Protein AF-A0A2W5H637-F1 (afdb_monomer)

pLDDT: mean 89.87, std 6.77, range [55.5, 96.75]

Mean predicted aligned error: 4.24 Å

Radius of gyration: 13.89 Å; Cα contacts (8 Å, |Δi|>4): 136; chains: 1; bounding box: 37×21×38 Å

Sequence (102 aa):
NHYLTNICLDVFSKKQLRLNDIITLDTLSLGKMLTEIGNKENDLNKEFITPSKNFNFTKEGISFNYEPYALASYAAGIVSINIPYFKIKNYLQPDFKARMNL

Foldseek 3Di:
DDDDADWDADPVVRDTDFPVLWFQDDQQVVFVVQVVQCCVPVVLPDPTGTQARRWDADLFFIWGWDAAPRRDHCVSGIDIRTDGCVNRVVGTDPVNCVVSVD

Nearest PDB structures (foldseek):
  3s5t-assembly1_A-2  TM=8.653E-01  e=6.549E-06  Bacteroides fragilis NCTC 9343
  3cyg-assembly2_A  TM=7.021E-01  e=5.301E-05  Fervidobacterium nodosum Rt17-B1
  4e72-assembly1_A  TM=7.763E-01  e=2.790E-04  Pseudomonas aeruginosa PAO1
  3cyg-assembly3_B  TM=8.015E-01  e=3.072E-03  Fervidobacterium nodosum Rt17-B1
  5jen-assembly2_C  TM=7.186E-01  e=1.015E-03  Bacillus subtilis subsp. subtilis str. 168

Solvent-accessible surface area (backbone atoms only — not comparable to full-atom values): 6148 Å² total; per-residue (Å²): 139,90,84,85,82,57,84,43,71,41,78,88,76,73,36,76,57,49,69,74,61,43,35,70,66,53,68,68,64,49,11,52,52,47,24,56,50,32,34,72,77,64,69,48,81,56,96,70,36,78,76,50,88,33,34,49,73,63,96,64,27,40,36,32,43,35,56,54,59,71,71,48,58,60,92,67,38,67,47,71,46,74,48,46,40,87,85,42,56,91,35,41,30,68,70,41,30,65,74,70,73,106

Organism: NCBI:txid151895

InterPro domains:
  IPR021729 Domain of unknown function DUF3298 [PF11738] (40-85)
  IPR037126 PdaC/RsiV-like superfamily [G3DSA:3.90.640.20] (9-99)

Secondary structure (DSSP, 8-state):
--------EETTTTEEPPGGGTB---HHHHHH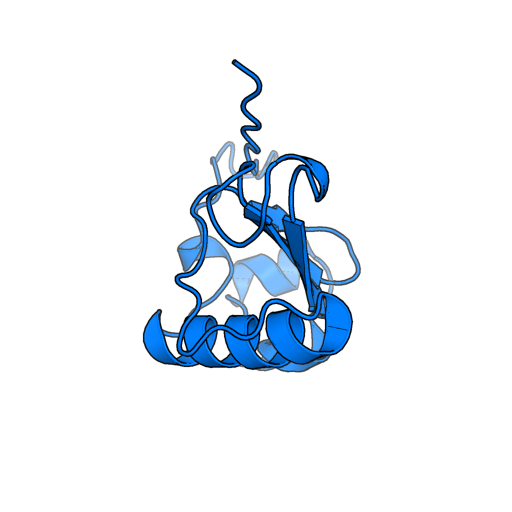HHHHHHHHHH----S--PPPS-EEE-SSEEEEEE-TTTSS-GGG-SEEEEEEHHHHGGGB-HHHHHHHT-

Structure (mmCIF, N/CA/C/O backbone):
data_AF-A0A2W5H637-F1
#
_entry.id   AF-A0A2W5H637-F1
#
loop_
_atom_site.group_PDB
_atom_site.id
_atom_site.type_symbol
_atom_site.label_atom_id
_atom_site.label_alt_id
_atom_site.label_comp_id
_atom_site.label_asym_id
_atom_site.label_entity_id
_atom_site.label_seq_id
_atom_site.pdbx_PDB_ins_code
_atom_site.Cartn_x
_atom_site.Cartn_y
_atom_site.Cartn_z
_atom_site.occupancy
_atom_site.B_iso_or_equiv
_atom_site.auth_seq_id
_atom_site.auth_comp_id
_atom_site.auth_asym_id
_atom_site.auth_atom_id
_atom_site.pdbx_PDB_model_num
ATOM 1 N N . ASN A 1 1 ? -4.552 6.487 -23.815 1.00 55.50 1 ASN A N 1
ATOM 2 C CA . ASN A 1 1 ? -4.086 6.670 -22.423 1.00 55.50 1 ASN A CA 1
ATOM 3 C C . ASN A 1 1 ? -4.961 5.850 -21.497 1.00 55.50 1 ASN A C 1
ATOM 5 O O . ASN A 1 1 ? -6.145 6.141 -21.414 1.00 55.50 1 ASN A O 1
ATOM 9 N N . HIS A 1 2 ? -4.402 4.814 -20.873 1.00 62.44 2 HIS A N 1
ATOM 10 C CA . HIS A 1 2 ? -5.080 4.025 -19.841 1.00 62.44 2 HIS A CA 1
ATOM 11 C C . HIS A 1 2 ? -4.642 4.552 -18.475 1.00 62.44 2 HIS A C 1
ATOM 13 O O . HIS A 1 2 ? -3.448 4.752 -18.274 1.00 62.44 2 HIS A O 1
ATOM 19 N N . TYR A 1 3 ? -5.605 4.816 -17.595 1.00 67.38 3 TYR A N 1
ATOM 20 C CA . TYR A 1 3 ? -5.373 5.214 -16.211 1.00 67.38 3 TYR A CA 1
ATOM 21 C C . TYR A 1 3 ? -6.343 4.452 -15.307 1.00 67.38 3 TYR A C 1
ATOM 23 O O . TYR A 1 3 ? -7.489 4.209 -15.696 1.00 67.38 3 TYR A O 1
ATOM 31 N N . LEU A 1 4 ? -5.903 4.090 -14.106 1.00 75.12 4 LEU A N 1
ATOM 32 C CA . LEU A 1 4 ? -6.737 3.517 -13.061 1.00 75.12 4 LEU A CA 1
ATOM 33 C C . LEU A 1 4 ? -6.888 4.526 -11.919 1.00 75.12 4 LEU A C 1
ATOM 35 O O . LEU A 1 4 ? -5.977 5.261 -11.550 1.00 75.12 4 LEU A O 1
ATOM 39 N N . THR A 1 5 ? -8.065 4.576 -11.307 1.00 78.69 5 THR A N 1
ATOM 40 C CA . THR A 1 5 ? -8.274 5.355 -10.084 1.00 78.69 5 THR A CA 1
ATOM 41 C C . THR A 1 5 ? -9.183 4.573 -9.158 1.00 78.69 5 THR A C 1
ATOM 43 O O . THR A 1 5 ? -10.330 4.298 -9.499 1.00 78.69 5 THR A O 1
ATOM 46 N N . ASN A 1 6 ? -8.664 4.212 -7.988 1.00 80.50 6 ASN A N 1
ATOM 47 C CA . ASN A 1 6 ? -9.434 3.580 -6.928 1.00 80.50 6 ASN A CA 1
ATOM 48 C C . ASN A 1 6 ? -9.857 4.623 -5.891 1.00 80.50 6 ASN A C 1
ATOM 50 O O . ASN A 1 6 ? -9.063 5.468 -5.474 1.00 80.50 6 ASN A O 1
ATOM 54 N N . ILE A 1 7 ? -11.114 4.539 -5.456 1.00 81.50 7 ILE A N 1
ATOM 55 C CA . ILE A 1 7 ? -11.662 5.360 -4.376 1.00 81.50 7 ILE A CA 1
ATOM 56 C C . ILE A 1 7 ? -12.079 4.421 -3.247 1.00 81.50 7 ILE A C 1
ATOM 58 O O . ILE A 1 7 ? -12.964 3.586 -3.416 1.00 81.50 7 ILE A O 1
ATOM 62 N N . CYS A 1 8 ? -11.442 4.574 -2.090 1.00 80.56 8 CYS A N 1
ATOM 63 C CA . CYS A 1 8 ? -11.792 3.846 -0.878 1.00 80.56 8 CYS A CA 1
ATOM 64 C C . CYS A 1 8 ? -12.841 4.636 -0.087 1.00 80.56 8 CYS A C 1
ATOM 66 O O . CYS A 1 8 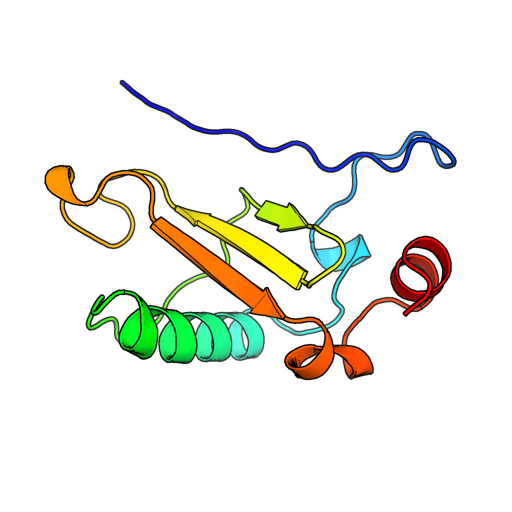? -12.571 5.761 0.333 1.00 80.56 8 CYS A O 1
ATOM 68 N N . LEU A 1 9 ? -14.029 4.064 0.118 1.00 82.94 9 LEU A N 1
ATOM 69 C CA . LEU A 1 9 ? -15.138 4.714 0.822 1.00 82.94 9 LEU A CA 1
ATOM 70 C C . LEU A 1 9 ? -15.500 3.950 2.098 1.00 82.94 9 LEU A C 1
ATOM 72 O O . LEU A 1 9 ? -15.743 2.747 2.055 1.00 82.94 9 L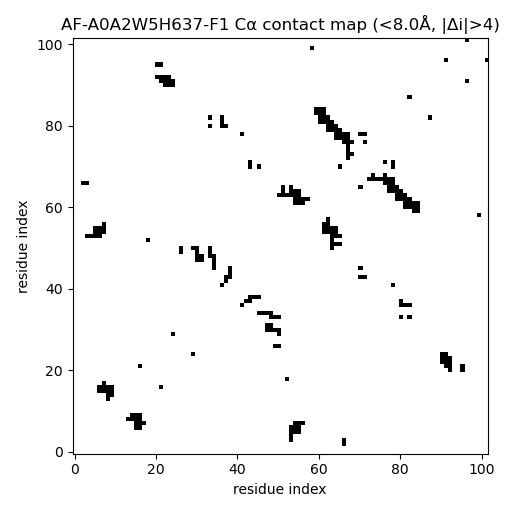EU A O 1
ATOM 76 N N . ASP A 1 10 ? -15.610 4.670 3.212 1.00 81.50 10 ASP A N 1
ATOM 77 C CA . ASP A 1 10 ? -16.345 4.214 4.389 1.00 81.50 10 ASP A CA 1
ATOM 78 C C . ASP A 1 10 ? -17.788 4.722 4.285 1.00 81.50 10 ASP A C 1
ATOM 80 O O . ASP A 1 10 ? -18.074 5.914 4.437 1.00 81.50 10 ASP A O 1
ATOM 84 N N . VAL A 1 11 ? -18.704 3.795 4.004 1.00 82.25 11 VAL A N 1
ATOM 85 C CA . VAL A 1 11 ? -20.132 4.080 3.816 1.00 82.25 11 VAL A CA 1
ATOM 86 C C . VAL A 1 11 ? -20.794 4.533 5.121 1.00 82.25 11 VAL A C 1
ATOM 88 O O . VAL A 1 11 ? -21.703 5.361 5.084 1.00 82.25 11 VAL A O 1
ATOM 91 N N . PHE A 1 12 ? -20.326 4.049 6.276 1.00 78.44 12 PHE A N 1
ATOM 92 C CA . PHE A 1 12 ? -20.906 4.404 7.573 1.00 78.44 12 PHE A CA 1
ATOM 93 C C . PHE A 1 12 ? -20.539 5.827 7.978 1.00 78.44 12 PHE A C 1
ATOM 95 O O . PHE A 1 12 ? -21.405 6.588 8.403 1.00 78.44 12 PHE A O 1
ATOM 102 N N . SER A 1 13 ? -19.266 6.201 7.829 1.00 80.94 13 SER A N 1
ATOM 103 C CA . SER A 1 13 ? -18.809 7.560 8.146 1.00 80.94 13 SER A CA 1
ATOM 104 C C . SER A 1 13 ? -18.985 8.551 6.991 1.00 80.94 13 SER A C 1
ATOM 106 O O . SER A 1 13 ? -18.696 9.735 7.162 1.00 80.94 13 SER A O 1
ATOM 108 N N . LYS A 1 14 ? -19.477 8.094 5.827 1.00 86.31 14 LYS A N 1
ATOM 109 C CA . LYS A 1 14 ? -19.598 8.879 4.583 1.00 86.31 14 LYS A CA 1
ATOM 110 C C . LYS A 1 14 ? -18.284 9.577 4.220 1.00 86.31 14 LYS A C 1
ATOM 112 O O . LYS A 1 14 ? -18.272 10.722 3.767 1.00 86.31 14 LYS A O 1
ATOM 117 N N . LYS A 1 15 ? -17.169 8.884 4.447 1.00 85.81 15 LYS A N 1
ATOM 118 C CA . LYS A 1 15 ? -15.818 9.428 4.318 1.00 85.81 15 LYS A CA 1
ATOM 119 C C . LYS A 1 15 ? -15.056 8.686 3.231 1.00 85.81 15 LYS A C 1
ATOM 121 O O . LYS A 1 15 ? -15.023 7.459 3.205 1.00 85.81 15 LYS A O 1
ATOM 126 N N . GLN A 1 16 ? -14.380 9.437 2.366 1.00 88.69 16 GLN A N 1
ATOM 127 C CA . GLN A 1 16 ? -13.332 8.870 1.525 1.00 88.69 16 GLN A CA 1
ATOM 128 C C . GLN A 1 16 ? -12.094 8.608 2.384 1.00 88.69 16 GLN A C 1
ATOM 130 O O . GLN A 1 16 ? -11.507 9.539 2.940 1.00 88.69 16 GLN A O 1
ATOM 135 N N . LEU A 1 17 ? -11.708 7.341 2.486 1.00 87.81 17 LEU A N 1
ATOM 136 C CA . LEU A 1 17 ? -10.547 6.910 3.250 1.00 87.81 17 LEU A CA 1
ATOM 137 C C . LEU A 1 17 ? -9.265 7.311 2.525 1.00 87.81 17 LEU A C 1
ATOM 139 O O . LEU A 1 17 ? -9.075 7.034 1.338 1.00 87.81 17 LEU A O 1
ATOM 143 N N . ARG A 1 18 ? -8.367 7.953 3.268 1.00 90.50 18 ARG A N 1
ATOM 144 C CA . ARG A 1 18 ? -6.981 8.185 2.861 1.00 90.50 18 ARG A CA 1
ATOM 145 C C . ARG A 1 18 ? -6.103 7.082 3.434 1.00 90.50 18 ARG A C 1
ATOM 147 O O . ARG A 1 18 ? -6.474 6.427 4.401 1.00 90.50 18 ARG A O 1
ATOM 154 N N . LEU A 1 19 ? -4.899 6.918 2.891 1.00 90.44 19 LEU A N 1
ATOM 155 C CA . LEU A 1 19 ? -3.960 5.904 3.378 1.00 90.44 19 LEU A CA 1
ATOM 156 C C . LEU A 1 19 ? -3.686 6.040 4.890 1.00 90.44 19 LEU A C 1
ATOM 158 O O . LEU A 1 19 ? -3.704 5.045 5.605 1.00 90.44 19 LEU A O 1
ATOM 162 N N . ASN A 1 20 ? -3.554 7.272 5.392 1.00 91.06 20 ASN A N 1
ATOM 163 C CA . ASN A 1 20 ? -3.338 7.549 6.819 1.00 91.06 20 ASN A CA 1
ATOM 164 C C . ASN A 1 20 ? -4.541 7.193 7.714 1.00 91.06 20 ASN A C 1
ATOM 166 O O . ASN A 1 20 ? -4.376 7.057 8.925 1.00 91.06 20 ASN A O 1
ATOM 170 N N . ASP A 1 21 ? -5.741 7.044 7.142 1.00 90.12 21 ASP A N 1
ATOM 171 C CA . ASP A 1 21 ? -6.919 6.546 7.866 1.00 90.12 21 ASP A CA 1
ATOM 172 C C . ASP A 1 21 ? -6.891 5.011 8.018 1.00 90.12 21 ASP A C 1
ATOM 174 O O . ASP A 1 21 ? -7.697 4.451 8.755 1.00 90.12 21 ASP A O 1
ATOM 178 N N . ILE A 1 22 ? -5.966 4.326 7.333 1.00 91.31 22 ILE A N 1
ATOM 179 C CA . ILE A 1 22 ? -5.854 2.862 7.286 1.00 91.31 22 ILE A CA 1
ATOM 180 C C . ILE A 1 22 ? -4.584 2.383 7.991 1.00 91.31 22 ILE A C 1
ATOM 182 O O . ILE A 1 22 ? -4.641 1.453 8.795 1.00 91.31 22 IL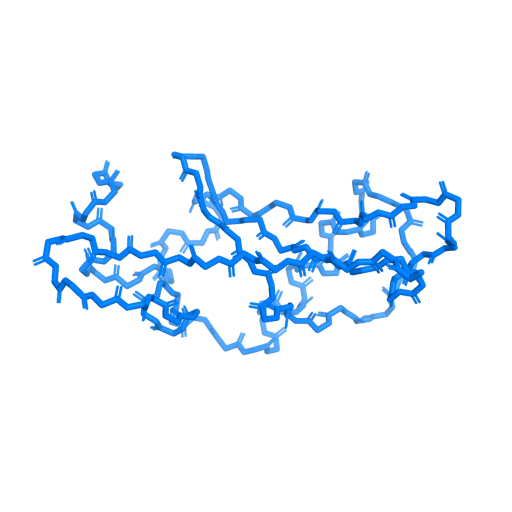E A O 1
ATOM 186 N N . ILE A 1 23 ? -3.441 3.014 7.708 1.00 93.12 23 ILE A N 1
ATOM 187 C CA . ILE A 1 23 ? -2.128 2.624 8.230 1.00 93.12 23 ILE A CA 1
ATOM 188 C C . ILE A 1 23 ? -1.429 3.811 8.910 1.00 93.12 23 ILE A C 1
ATOM 190 O O . ILE A 1 23 ? -1.499 4.944 8.439 1.00 93.12 23 ILE A O 1
ATOM 194 N N . THR A 1 24 ? -0.752 3.546 10.027 1.00 93.31 24 THR A N 1
ATOM 195 C CA . THR A 1 24 ? 0.069 4.500 10.794 1.00 93.31 24 THR A CA 1
ATOM 196 C C . THR A 1 24 ? 1.551 4.456 10.415 1.00 93.31 24 THR A C 1
ATOM 198 O O . THR A 1 24 ? 2.330 5.276 10.896 1.00 93.31 24 THR A O 1
ATOM 201 N N . LEU A 1 25 ? 1.947 3.491 9.581 1.00 91.44 25 LEU A N 1
ATOM 202 C CA . LEU A 1 25 ? 3.322 3.286 9.137 1.00 91.44 25 LEU A CA 1
ATOM 203 C C . LEU A 1 25 ? 3.806 4.476 8.302 1.00 91.44 25 LEU A C 1
ATOM 205 O O . LEU A 1 25 ? 3.078 4.989 7.451 1.00 91.44 25 LEU A O 1
ATOM 209 N N . ASP A 1 26 ? 5.053 4.884 8.516 1.00 91.75 26 ASP A N 1
ATOM 210 C CA . ASP A 1 26 ? 5.670 5.956 7.749 1.00 91.75 26 ASP A CA 1
ATOM 211 C C . ASP A 1 26 ? 5.950 5.537 6.293 1.00 91.75 26 ASP A C 1
ATOM 213 O O . ASP A 1 26 ? 6.102 4.357 5.958 1.00 91.75 26 ASP A O 1
ATOM 217 N N . THR A 1 27 ? 6.056 6.532 5.410 1.00 90.81 27 THR A N 1
ATOM 218 C CA . THR A 1 27 ? 6.256 6.325 3.970 1.00 90.81 27 THR A CA 1
ATOM 219 C C . THR A 1 27 ? 7.540 5.557 3.648 1.00 90.81 27 THR A C 1
ATOM 221 O O . THR A 1 27 ? 7.562 4.811 2.669 1.00 90.81 27 THR A O 1
ATOM 224 N N . LEU A 1 28 ? 8.608 5.712 4.442 1.00 94.31 28 LEU A N 1
ATOM 225 C CA . LEU A 1 28 ? 9.886 5.044 4.187 1.00 94.31 28 LEU A CA 1
ATOM 226 C C . LEU A 1 28 ? 9.781 3.550 4.498 1.00 94.31 28 LEU A C 1
ATOM 228 O O . LEU A 1 28 ? 10.167 2.727 3.668 1.00 94.31 28 LEU A O 1
ATOM 232 N N . SER A 1 29 ? 9.237 3.194 5.661 1.00 94.69 29 SER A N 1
ATOM 233 C CA . SER A 1 29 ? 9.030 1.792 6.040 1.00 94.69 29 SER A CA 1
ATOM 234 C C . SER A 1 29 ? 8.047 1.094 5.100 1.00 94.69 29 SER A C 1
ATOM 236 O O . SER A 1 29 ? 8.303 -0.028 4.658 1.00 94.69 29 SER A O 1
ATOM 238 N N . LEU A 1 30 ? 6.961 1.778 4.720 1.00 94.81 30 LEU A N 1
ATOM 239 C CA . LEU A 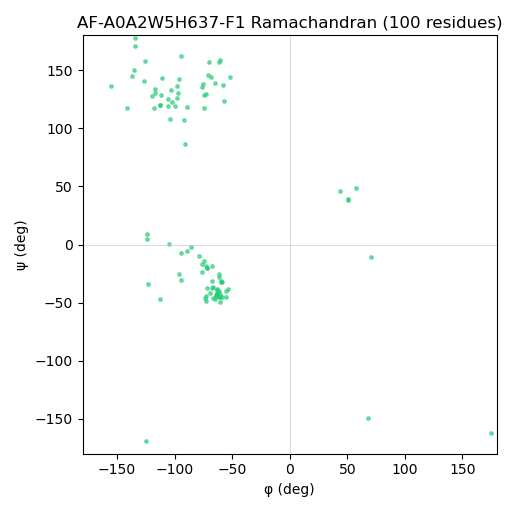1 30 ? 6.003 1.253 3.749 1.00 94.81 30 LEU A CA 1
ATOM 240 C C . LEU A 1 30 ? 6.645 1.056 2.369 1.00 94.81 30 LEU A C 1
ATOM 242 O O . LEU A 1 30 ? 6.462 0.010 1.750 1.00 94.81 30 LEU A O 1
ATOM 246 N N . GLY A 1 31 ? 7.444 2.021 1.909 1.00 95.75 31 GLY A N 1
ATOM 247 C CA . GLY A 1 31 ? 8.159 1.920 0.639 1.00 95.75 31 GLY A CA 1
ATOM 248 C C . GLY A 1 31 ? 9.174 0.776 0.609 1.00 95.75 31 GLY A C 1
ATOM 249 O O . GLY A 1 31 ? 9.245 0.042 -0.375 1.00 95.75 31 GLY A O 1
ATOM 250 N N . LYS A 1 32 ? 9.899 0.531 1.709 1.00 96.06 32 LYS A N 1
ATOM 251 C CA . LYS A 1 32 ? 10.792 -0.636 1.835 1.00 96.06 32 LYS A CA 1
ATOM 252 C C . LYS A 1 32 ? 10.027 -1.954 1.715 1.00 96.06 32 LYS A C 1
ATOM 254 O O . LYS A 1 32 ? 10.442 -2.822 0.954 1.00 96.06 32 LYS A O 1
ATOM 259 N N . MET A 1 33 ? 8.885 -2.077 2.395 1.00 95.38 33 MET A N 1
ATOM 260 C CA . MET A 1 33 ? 8.044 -3.277 2.317 1.00 95.38 33 MET A CA 1
ATOM 261 C C . MET A 1 33 ? 7.504 -3.508 0.899 1.00 95.38 33 MET A C 1
ATOM 263 O O . MET A 1 33 ? 7.539 -4.630 0.399 1.00 95.38 33 MET A O 1
ATOM 267 N N . LEU A 1 34 ? 7.050 -2.445 0.228 1.00 96.25 34 LEU A N 1
ATOM 268 C CA . LEU A 1 34 ? 6.603 -2.512 -1.165 1.00 96.25 34 LEU A CA 1
ATOM 269 C C . LEU A 1 34 ? 7.732 -2.907 -2.113 1.00 96.25 34 LEU A C 1
ATOM 271 O O . LEU A 1 34 ? 7.499 -3.670 -3.041 1.00 96.25 34 LEU A O 1
ATOM 275 N N . THR A 1 35 ? 8.946 -2.420 -1.866 1.00 96.75 35 THR A N 1
ATOM 276 C CA . THR A 1 35 ? 10.132 -2.764 -2.659 1.00 96.75 35 THR A CA 1
ATOM 277 C C . THR A 1 35 ? 10.476 -4.241 -2.516 1.00 96.75 35 THR A C 1
ATOM 279 O O . THR A 1 35 ? 10.669 -4.924 -3.516 1.00 96.75 35 THR A O 1
ATOM 282 N N . GLU A 1 36 ? 10.495 -4.755 -1.284 1.00 95.88 36 GLU A N 1
ATOM 283 C CA . GLU A 1 36 ? 10.772 -6.167 -1.012 1.00 95.88 36 GLU A CA 1
ATOM 284 C C . GLU A 1 36 ? 9.741 -7.081 -1.691 1.00 95.88 36 GLU A C 1
ATOM 286 O O . GLU A 1 36 ? 10.110 -8.012 -2.407 1.00 95.88 36 GLU A O 1
ATOM 291 N N . ILE A 1 37 ? 8.448 -6.791 -1.514 1.00 95.62 37 ILE A N 1
ATOM 292 C CA . ILE A 1 37 ? 7.363 -7.582 -2.108 1.00 95.62 37 ILE A CA 1
ATOM 293 C C . ILE A 1 37 ? 7.372 -7.439 -3.633 1.00 95.62 37 ILE A C 1
ATOM 295 O O . ILE A 1 37 ? 7.308 -8.435 -4.345 1.00 95.62 37 ILE A O 1
ATOM 299 N N . GLY A 1 38 ? 7.500 -6.216 -4.146 1.00 94.56 38 GLY A N 1
ATOM 300 C CA . GLY A 1 38 ? 7.507 -5.926 -5.576 1.00 94.56 38 GLY A CA 1
ATOM 301 C C . GLY A 1 38 ? 8.659 -6.607 -6.312 1.00 94.56 38 GLY A C 1
ATOM 302 O O . GLY A 1 38 ? 8.436 -7.231 -7.343 1.00 94.56 38 GLY A O 1
ATOM 303 N N . ASN A 1 39 ? 9.876 -6.563 -5.768 1.00 94.94 39 ASN A N 1
ATOM 304 C CA . ASN A 1 39 ? 11.017 -7.247 -6.376 1.00 94.94 39 ASN A CA 1
ATOM 305 C C . ASN A 1 39 ? 10.866 -8.771 -6.316 1.00 94.94 39 ASN A C 1
ATOM 307 O O . ASN A 1 39 ? 11.220 -9.450 -7.272 1.00 94.94 39 ASN A O 1
ATOM 311 N N . LYS A 1 40 ? 10.312 -9.309 -5.224 1.00 94.25 40 LYS A N 1
ATOM 312 C CA . LYS A 1 40 ? 10.133 -10.756 -5.057 1.00 94.25 40 LYS A CA 1
ATOM 313 C C . LYS A 1 40 ? 9.021 -11.332 -5.935 1.00 94.25 40 LYS A C 1
ATOM 315 O O . LYS A 1 40 ? 9.185 -12.414 -6.484 1.00 94.25 40 LYS A O 1
ATOM 320 N N . GLU A 1 41 ? 7.877 -10.658 -6.006 1.00 92.62 41 GLU A N 1
ATOM 321 C CA . GLU A 1 41 ? 6.664 -11.191 -6.642 1.00 92.62 41 GLU A CA 1
ATOM 322 C C . GLU A 1 41 ? 6.495 -10.725 -8.092 1.00 92.62 41 GLU A C 1
ATOM 324 O O . GLU A 1 41 ? 5.845 -11.412 -8.872 1.00 92.62 41 GLU A O 1
ATOM 329 N N . ASN A 1 42 ? 7.076 -9.576 -8.459 1.00 88.88 42 ASN A N 1
ATOM 330 C CA . ASN A 1 42 ? 6.881 -8.942 -9.767 1.00 88.88 42 ASN A CA 1
ATOM 331 C C . ASN A 1 42 ? 8.200 -8.687 -10.532 1.00 88.88 42 ASN A C 1
ATOM 333 O O . ASN A 1 42 ? 8.161 -8.046 -11.579 1.00 88.88 42 ASN A O 1
ATOM 337 N N . ASP A 1 43 ? 9.353 -9.139 -10.017 1.00 89.50 43 ASP A N 1
ATOM 338 C CA . ASP A 1 43 ? 10.686 -9.009 -10.647 1.00 89.50 43 ASP A CA 1
ATOM 339 C C . ASP A 1 43 ? 11.033 -7.574 -11.110 1.00 89.50 43 ASP A C 1
ATOM 341 O O . ASP A 1 43 ? 11.601 -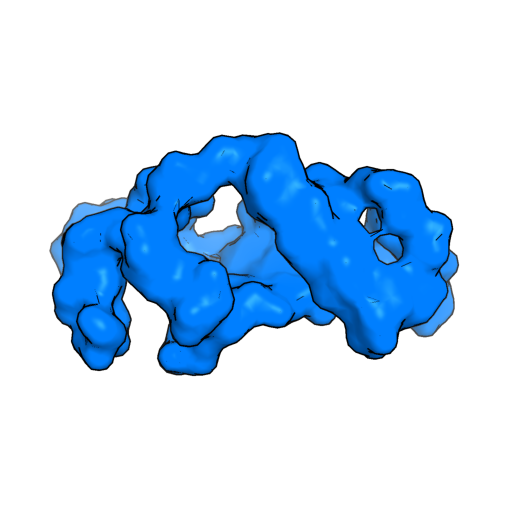7.321 -12.173 1.00 89.50 43 ASP A O 1
ATOM 345 N N . LEU A 1 44 ? 10.642 -6.579 -10.304 1.00 89.00 44 LEU A N 1
ATOM 346 C CA . LEU A 1 44 ? 10.735 -5.164 -10.686 1.00 89.00 44 LEU A CA 1
ATOM 347 C C . LEU A 1 44 ? 12.157 -4.587 -10.610 1.00 89.00 44 LEU A C 1
ATOM 349 O O . LEU A 1 44 ? 12.396 -3.509 -11.163 1.00 89.00 44 LEU A O 1
ATOM 353 N N . ASN A 1 45 ? 13.070 -5.266 -9.904 1.00 92.00 45 ASN A N 1
ATOM 354 C CA . ASN A 1 45 ? 14.465 -4.869 -9.679 1.00 92.00 45 ASN A CA 1
ATOM 355 C C . ASN A 1 45 ? 14.632 -3.374 -9.328 1.00 92.00 45 ASN A C 1
ATOM 357 O O . ASN A 1 45 ? 15.465 -2.665 -9.893 1.00 92.00 45 ASN A O 1
ATOM 361 N N . LYS A 1 46 ? 13.801 -2.870 -8.405 1.00 92.88 46 LYS A N 1
ATOM 362 C CA . LYS A 1 46 ? 13.821 -1.475 -7.937 1.00 92.88 46 LYS A CA 1
ATOM 363 C C . LYS A 1 46 ? 14.626 -1.316 -6.660 1.00 92.88 46 LYS A C 1
ATOM 365 O O . LYS A 1 46 ? 14.514 -2.129 -5.748 1.00 92.88 46 LYS A O 1
ATOM 370 N N . GLU A 1 47 ? 15.351 -0.205 -6.560 1.00 94.19 47 GLU A N 1
ATOM 371 C CA . GLU A 1 47 ? 16.021 0.206 -5.320 1.00 94.19 47 GLU A CA 1
ATOM 372 C C . GLU A 1 47 ? 15.021 0.690 -4.263 1.00 94.19 47 GLU A C 1
ATOM 374 O O . GLU A 1 47 ? 15.184 0.426 -3.073 1.00 94.19 47 GLU A O 1
ATOM 379 N N . PHE A 1 48 ? 13.971 1.392 -4.697 1.00 95.50 48 PHE A N 1
ATOM 380 C CA . PHE A 1 48 ? 12.916 1.884 -3.823 1.00 95.50 48 PHE A CA 1
ATOM 381 C C . PHE A 1 48 ? 11.608 2.090 -4.590 1.00 95.50 48 PHE A C 1
ATOM 383 O O . PHE A 1 48 ? 11.589 2.654 -5.686 1.00 95.50 48 PHE A O 1
ATOM 390 N N . ILE A 1 49 ? 10.500 1.670 -3.987 1.00 96.12 49 ILE A N 1
ATOM 391 C CA . ILE A 1 49 ? 9.142 1.853 -4.490 1.00 96.12 49 ILE A CA 1
ATOM 392 C C . ILE A 1 49 ? 8.401 2.809 -3.557 1.00 96.12 49 ILE A C 1
ATOM 394 O O . ILE A 1 49 ? 8.213 2.539 -2.374 1.00 96.12 49 ILE A O 1
ATOM 398 N N . THR A 1 50 ? 7.943 3.935 -4.104 1.00 95.12 50 THR A N 1
ATOM 399 C CA . THR A 1 50 ? 7.123 4.896 -3.352 1.00 95.12 50 THR A CA 1
ATOM 400 C C . THR A 1 50 ? 5.689 4.368 -3.222 1.00 95.12 50 THR A C 1
ATOM 402 O O . THR A 1 50 ? 5.135 3.917 -4.229 1.00 95.12 50 THR A O 1
ATOM 405 N N . PRO A 1 51 ? 5.046 4.439 -2.040 1.00 94.12 51 PRO A N 1
ATOM 406 C CA . PRO A 1 51 ? 3.645 4.053 -1.888 1.00 94.12 51 PRO A CA 1
ATOM 407 C C . PRO A 1 51 ? 2.727 4.837 -2.831 1.00 94.12 51 PRO A C 1
ATOM 409 O O . PRO A 1 51 ? 2.703 6.070 -2.823 1.00 94.12 51 PRO A O 1
ATOM 412 N N . SER A 1 52 ? 1.970 4.115 -3.658 1.00 92.25 52 SER A N 1
ATOM 413 C CA . SER A 1 52 ? 1.017 4.724 -4.587 1.00 92.25 52 SER A CA 1
ATOM 414 C C . SER A 1 52 ? -0.158 5.365 -3.842 1.00 92.25 52 SER A C 1
ATOM 416 O O . SER A 1 52 ? -0.662 4.828 -2.857 1.00 92.25 52 SER A O 1
ATOM 418 N N . LYS A 1 53 ? -0.652 6.498 -4.357 1.00 89.62 53 LYS A N 1
ATOM 419 C CA . LYS A 1 53 ? -1.939 7.074 -3.925 1.00 89.62 53 LYS A CA 1
ATOM 420 C C . LYS A 1 53 ? -3.130 6.257 -4.431 1.00 89.62 53 LYS A C 1
ATOM 422 O O . LYS A 1 53 ? -4.223 6.383 -3.889 1.00 89.62 53 LYS A O 1
ATOM 427 N N . ASN A 1 54 ? -2.921 5.452 -5.470 1.00 91.88 54 ASN A N 1
ATOM 428 C CA . ASN A 1 54 ? -3.933 4.594 -6.056 1.00 91.88 54 ASN A CA 1
ATOM 429 C C . ASN A 1 54 ? -3.890 3.223 -5.375 1.00 91.88 54 ASN A C 1
ATOM 431 O O . ASN A 1 54 ? -3.200 2.310 -5.825 1.00 91.88 54 ASN A O 1
ATOM 435 N N . PHE A 1 55 ? -4.608 3.089 -4.267 1.00 94.00 55 PHE A N 1
ATOM 436 C CA . PHE A 1 55 ? -4.683 1.843 -3.514 1.00 94.00 55 PHE A CA 1
ATOM 437 C C . PHE A 1 55 ? -6.137 1.413 -3.321 1.00 94.00 55 PHE A C 1
ATOM 439 O O . PHE A 1 55 ? -7.068 2.218 -3.390 1.00 94.00 55 PHE A O 1
ATOM 446 N N . ASN A 1 56 ? -6.320 0.126 -3.069 1.00 92.50 56 ASN A N 1
ATOM 447 C CA . ASN A 1 56 ? -7.569 -0.443 -2.586 1.00 92.50 56 ASN A CA 1
ATOM 448 C C . ASN A 1 56 ? -7.271 -1.413 -1.438 1.00 92.50 56 ASN A C 1
ATOM 450 O O . ASN A 1 56 ? -6.112 -1.703 -1.143 1.00 92.50 56 ASN A O 1
ATOM 454 N N . PHE A 1 57 ? -8.307 -1.886 -0.757 1.00 92.62 57 PHE A N 1
ATOM 455 C CA . PHE A 1 57 ? -8.164 -2.902 0.274 1.00 92.62 57 PHE A CA 1
ATOM 456 C C . PHE A 1 57 ? -9.237 -3.973 0.112 1.00 92.62 57 PHE A C 1
ATOM 458 O O . PHE A 1 57 ? -10.338 -3.705 -0.371 1.00 92.62 57 PHE A O 1
ATOM 465 N N . THR A 1 58 ? -8.894 -5.190 0.513 1.00 89.38 58 THR A N 1
ATOM 466 C CA . THR A 1 58 ? -9.775 -6.359 0.508 1.00 89.38 58 THR A CA 1
ATOM 467 C C . THR A 1 58 ? -9.825 -6.958 1.912 1.00 89.38 58 THR A C 1
ATOM 469 O O . THR A 1 58 ? -9.367 -6.341 2.871 1.00 89.38 58 THR A O 1
ATOM 472 N N . LYS A 1 59 ? -10.394 -8.155 2.080 1.00 87.50 59 LYS A N 1
ATOM 473 C CA . LYS A 1 59 ? -10.374 -8.839 3.383 1.00 87.50 59 LYS A CA 1
ATOM 474 C C . LYS A 1 59 ? -8.978 -9.360 3.740 1.00 87.50 59 LYS A C 1
ATOM 476 O O . LYS A 1 59 ? -8.691 -9.607 4.906 1.00 87.50 59 LYS A O 1
ATOM 481 N N . GLU A 1 60 ? -8.117 -9.516 2.743 1.00 90.38 60 GLU A N 1
ATOM 482 C CA . GLU A 1 60 ? -6.802 -10.136 2.858 1.00 90.38 60 GLU A CA 1
ATOM 483 C C . GLU A 1 60 ? -5.686 -9.105 3.092 1.00 90.38 60 GLU A C 1
ATOM 485 O O . GLU A 1 60 ? -4.691 -9.409 3.760 1.00 90.38 60 GLU A O 1
ATOM 490 N N . GLY A 1 61 ? -5.834 -7.882 2.571 1.00 93.88 61 GLY A N 1
ATOM 491 C CA . GLY A 1 61 ? -4.793 -6.863 2.667 1.00 93.88 61 GLY A CA 1
ATOM 492 C C . GLY A 1 61 ? -5.073 -5.565 1.915 1.00 93.88 61 GLY A C 1
ATOM 493 O O . GLY A 1 61 ? -6.208 -5.248 1.563 1.00 93.88 61 GLY A O 1
ATOM 494 N N . ILE A 1 62 ? -4.003 -4.803 1.685 1.00 95.00 62 ILE A N 1
ATOM 495 C CA . ILE A 1 62 ? -4.006 -3.534 0.946 1.00 95.00 62 ILE A CA 1
ATOM 496 C C . ILE A 1 62 ? -3.240 -3.731 -0.361 1.00 95.00 62 ILE A C 1
ATOM 498 O O . ILE A 1 62 ? -2.093 -4.174 -0.333 1.00 95.00 62 ILE A O 1
ATOM 502 N N . SER A 1 63 ? -3.842 -3.354 -1.485 1.00 95.38 63 SER A N 1
ATOM 503 C CA . SER A 1 63 ? -3.216 -3.420 -2.808 1.00 95.38 63 SER A CA 1
ATOM 504 C C . SER A 1 63 ? 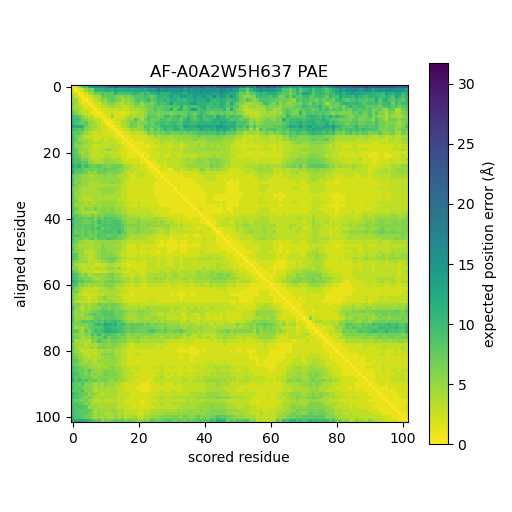-2.831 -2.023 -3.276 1.00 95.38 63 SER A C 1
ATOM 506 O O . SER A 1 63 ? -3.684 -1.137 -3.365 1.00 95.38 63 SER A O 1
ATOM 508 N N . PHE A 1 64 ? -1.561 -1.828 -3.619 1.00 95.50 64 PHE A N 1
ATOM 509 C CA . PHE A 1 64 ? -1.047 -0.598 -4.217 1.00 95.50 64 PHE A CA 1
ATOM 510 C C . PHE A 1 64 ? -0.914 -0.786 -5.722 1.00 95.50 64 PHE A C 1
ATOM 512 O O . PHE A 1 64 ? -0.169 -1.652 -6.175 1.00 95.50 64 PHE A O 1
ATOM 519 N N . ASN A 1 65 ? -1.633 0.031 -6.487 1.00 94.31 65 ASN A N 1
ATOM 520 C CA . ASN A 1 65 ? -1.690 -0.066 -7.938 1.00 94.31 65 ASN A CA 1
ATOM 521 C C . ASN A 1 65 ? -0.817 1.013 -8.574 1.00 94.31 65 ASN A C 1
ATOM 523 O O . ASN A 1 65 ? -0.879 2.194 -8.209 1.00 94.31 65 ASN A O 1
ATOM 527 N N . TYR A 1 66 ? -0.016 0.590 -9.540 1.00 94.50 66 TYR A N 1
ATOM 528 C CA . TYR A 1 66 ? 0.921 1.418 -10.279 1.00 94.50 66 TYR A CA 1
ATOM 529 C C . TYR A 1 66 ? 0.562 1.382 -11.756 1.00 94.50 66 TYR A C 1
ATOM 531 O O . TYR A 1 66 ? 0.414 0.311 -12.343 1.00 94.50 66 TYR A O 1
ATOM 539 N N . GLU A 1 67 ? 0.423 2.565 -12.347 1.00 90.69 67 GLU A N 1
ATOM 540 C CA . GLU A 1 67 ? 0.134 2.710 -13.772 1.00 90.69 67 GLU A CA 1
ATOM 541 C C . GLU A 1 67 ? 1.253 2.109 -14.641 1.00 90.69 67 GLU A C 1
ATOM 543 O O . GLU A 1 67 ? 2.407 2.022 -14.195 1.00 90.69 67 GLU A O 1
ATOM 548 N N . PRO A 1 68 ? 0.958 1.744 -15.902 1.00 89.50 68 PRO A N 1
ATOM 549 C CA . PRO A 1 68 ? 1.989 1.339 -16.850 1.00 89.50 68 PRO A CA 1
ATOM 550 C C . PRO A 1 68 ? 3.120 2.376 -16.926 1.00 89.50 68 PRO A C 1
ATOM 552 O O . PRO A 1 68 ? 2.870 3.578 -16.834 1.00 89.50 68 PRO A O 1
ATOM 555 N N . TYR A 1 69 ? 4.362 1.915 -17.104 1.00 87.88 69 TYR A N 1
ATOM 556 C CA . TYR A 1 69 ? 5.600 2.715 -17.045 1.00 87.88 69 TYR A CA 1
ATOM 557 C C . TYR A 1 69 ? 6.022 3.234 -15.663 1.00 87.88 69 TYR A C 1
ATOM 559 O O . TYR A 1 69 ? 7.157 3.689 -15.531 1.00 87.88 69 TYR A O 1
ATOM 567 N N . ALA A 1 70 ? 5.186 3.152 -14.623 1.00 89.00 70 ALA A N 1
ATOM 568 C CA . ALA A 1 70 ? 5.580 3.635 -13.297 1.00 89.00 70 ALA A CA 1
ATOM 569 C C . ALA A 1 70 ? 6.676 2.760 -12.666 1.00 89.00 70 ALA A C 1
ATOM 571 O O . ALA A 1 70 ? 7.620 3.277 -12.069 1.00 89.00 70 ALA A O 1
ATOM 572 N N . LEU A 1 71 ? 6.556 1.435 -12.806 1.00 90.06 71 LEU A N 1
ATOM 573 C CA . LEU A 1 71 ? 7.508 0.469 -12.246 1.00 90.06 71 LEU A CA 1
ATOM 574 C C . LEU A 1 71 ? 8.108 -0.462 -13.305 1.00 90.06 71 LEU A C 1
ATOM 576 O O . LEU A 1 71 ? 9.284 -0.798 -13.213 1.00 90.06 71 LEU A O 1
ATOM 580 N N . ALA A 1 72 ? 7.352 -0.836 -14.331 1.00 88.88 72 ALA A N 1
ATOM 581 C CA . ALA A 1 72 ? 7.789 -1.765 -15.370 1.00 88.88 72 ALA A CA 1
ATOM 582 C C . ALA A 1 72 ? 7.430 -1.247 -16.768 1.00 88.88 72 ALA A C 1
ATOM 584 O O . ALA A 1 72 ? 6.819 -0.188 -16.914 1.00 88.88 72 ALA A O 1
ATOM 585 N N . SER A 1 73 ? 7.827 -1.983 -17.808 1.00 86.06 73 SER A N 1
ATOM 586 C CA . SER A 1 73 ? 7.454 -1.661 -19.187 1.00 86.06 73 SER A CA 1
ATOM 587 C C . SER A 1 73 ? 5.932 -1.688 -19.375 1.00 86.06 73 SER A C 1
ATOM 589 O O . SER A 1 73 ? 5.204 -2.330 -18.623 1.00 86.06 73 SER A O 1
ATOM 591 N N . TYR A 1 74 ? 5.428 -1.022 -20.414 1.00 83.00 74 TYR A N 1
ATOM 592 C CA . TYR A 1 74 ? 3.990 -1.015 -20.709 1.00 83.00 74 TYR A CA 1
ATOM 593 C C . TYR A 1 74 ? 3.392 -2.400 -20.940 1.00 83.00 74 TYR A C 1
ATOM 595 O O . TYR A 1 74 ? 2.241 -2.632 -20.586 1.00 83.00 74 TYR A O 1
ATOM 603 N N . ALA A 1 75 ? 4.179 -3.324 -21.496 1.00 84.31 75 ALA A N 1
ATOM 604 C CA . ALA A 1 75 ? 3.756 -4.704 -21.708 1.00 84.31 75 ALA A CA 1
ATOM 605 C C . ALA A 1 75 ? 3.425 -5.429 -20.391 1.00 84.31 75 ALA A C 1
ATOM 607 O O . ALA A 1 75 ? 2.615 -6.349 -20.399 1.00 84.31 75 ALA A O 1
ATOM 608 N N . ALA A 1 76 ? 4.007 -4.992 -19.268 1.00 85.81 76 ALA A N 1
ATOM 609 C CA . ALA A 1 76 ? 3.677 -5.500 -17.940 1.00 85.81 76 ALA A CA 1
ATOM 610 C C . ALA A 1 76 ? 2.318 -4.987 -17.420 1.00 85.81 76 ALA A C 1
ATOM 612 O O . ALA A 1 76 ? 1.783 -5.532 -16.460 1.00 85.81 76 ALA A O 1
ATOM 613 N N . GLY A 1 77 ? 1.744 -3.957 -18.050 1.00 88.31 77 GLY A N 1
ATOM 614 C CA . GLY A 1 77 ? 0.460 -3.384 -17.663 1.00 88.31 77 GLY A CA 1
ATOM 615 C C . GLY A 1 77 ? 0.494 -2.673 -16.307 1.00 88.31 77 GLY A C 1
ATOM 616 O O . GLY A 1 77 ? 1.497 -2.071 -15.921 1.00 88.31 77 GLY A O 1
ATOM 617 N N . ILE A 1 78 ? -0.648 -2.697 -15.617 1.00 89.75 78 ILE A N 1
ATOM 618 C CA . ILE A 1 78 ? -0.781 -2.187 -14.248 1.00 89.75 78 ILE A CA 1
ATOM 619 C C . ILE A 1 78 ? -0.128 -3.192 -13.305 1.00 89.75 78 ILE A C 1
ATOM 621 O O . ILE A 1 78 ? -0.469 -4.373 -13.326 1.00 89.75 78 ILE A O 1
ATOM 625 N N . VAL A 1 79 ? 0.769 -2.710 -12.449 1.00 93.31 79 VAL A N 1
ATOM 626 C CA . VAL A 1 79 ? 1.405 -3.535 -11.418 1.00 93.31 79 VAL A CA 1
ATOM 627 C C . VAL A 1 79 ? 0.667 -3.328 -10.100 1.00 93.31 79 VAL A C 1
ATOM 629 O O . VAL A 1 79 ? 0.529 -2.194 -9.637 1.00 93.31 79 VAL A O 1
ATOM 632 N N . SER A 1 80 ? 0.219 -4.419 -9.481 1.00 94.38 80 SER A N 1
ATOM 633 C CA . SER A 1 80 ? -0.442 -4.410 -8.173 1.00 94.38 80 SER A CA 1
ATOM 634 C C . SER A 1 80 ? 0.444 -5.104 -7.144 1.00 94.38 80 SER A C 1
ATOM 636 O O . SER A 1 80 ? 0.763 -6.281 -7.285 1.00 94.38 80 SER A O 1
ATOM 638 N N . ILE A 1 81 ? 0.841 -4.376 -6.100 1.00 95.56 81 ILE A N 1
ATOM 639 C CA . ILE A 1 81 ? 1.635 -4.915 -4.991 1.00 95.56 81 ILE A CA 1
ATOM 640 C C . ILE A 1 81 ? 0.726 -5.066 -3.774 1.00 95.56 81 ILE A C 1
ATOM 642 O O . ILE A 1 81 ? 0.191 -4.074 -3.272 1.00 95.56 81 ILE A O 1
ATOM 646 N N . ASN A 1 82 ? 0.575 -6.299 -3.291 1.00 95.94 82 ASN A N 1
ATOM 647 C CA . ASN A 1 82 ? -0.364 -6.639 -2.226 1.00 95.94 82 ASN A CA 1
ATOM 648 C C . ASN A 1 82 ? 0.362 -6.806 -0.889 1.00 95.94 82 ASN A C 1
ATOM 650 O O . ASN A 1 82 ? 1.247 -7.646 -0.739 1.00 95.94 82 ASN A O 1
ATOM 654 N N . ILE A 1 83 ? -0.043 -6.028 0.113 1.00 95.44 83 ILE A N 1
ATOM 655 C CA . ILE A 1 83 ? 0.443 -6.154 1.485 1.00 95.44 83 ILE A CA 1
ATOM 656 C C . ILE A 1 83 ? -0.634 -6.845 2.326 1.00 95.44 83 ILE A C 1
ATOM 658 O O . ILE A 1 83 ? -1.652 -6.219 2.640 1.00 95.44 83 ILE A O 1
ATOM 662 N N . PRO A 1 84 ? -0.434 -8.110 2.732 1.00 95.12 84 PRO A N 1
ATOM 663 C CA . PRO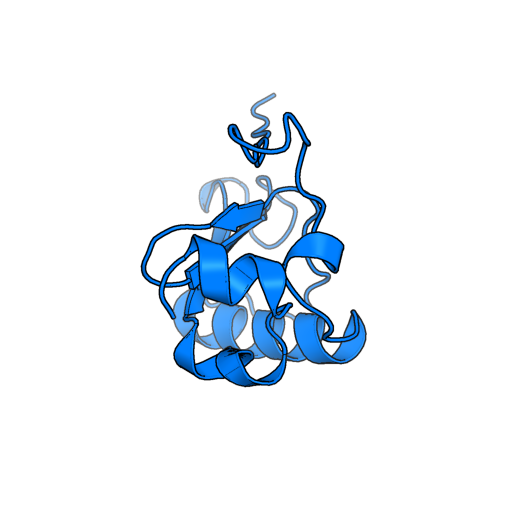 A 1 84 ? -1.409 -8.817 3.548 1.00 95.12 84 PRO A CA 1
ATOM 664 C C . PRO A 1 84 ? -1.444 -8.261 4.976 1.00 95.12 84 PRO A C 1
ATOM 666 O O . PRO A 1 84 ? -0.409 -7.893 5.543 1.00 95.12 84 PRO A O 1
ATOM 669 N N . TYR A 1 85 ? -2.625 -8.251 5.599 1.00 94.50 85 TYR A N 1
ATOM 670 C CA . TYR A 1 85 ? -2.806 -7.607 6.905 1.00 94.50 85 TYR A CA 1
ATOM 671 C C . TYR A 1 85 ? -1.919 -8.175 8.009 1.00 94.50 85 TYR A C 1
ATOM 673 O O . TYR A 1 85 ? -1.486 -7.421 8.875 1.00 94.50 85 TYR A O 1
ATOM 681 N N . PHE A 1 86 ? -1.574 -9.464 7.973 1.00 93.19 86 PHE A N 1
ATOM 682 C CA . PHE A 1 86 ? -0.699 -10.057 8.989 1.00 93.19 86 PHE A CA 1
ATOM 683 C C . PHE A 1 86 ? 0.699 -9.411 9.036 1.00 93.19 86 PHE A C 1
ATOM 685 O O . PHE A 1 86 ? 1.298 -9.374 10.107 1.00 93.19 86 PHE A O 1
ATOM 692 N N . LYS A 1 87 ? 1.203 -8.854 7.920 1.00 93.50 87 LYS A N 1
ATOM 693 C CA . LYS A 1 87 ? 2.498 -8.146 7.878 1.00 93.50 87 LYS A CA 1
ATOM 694 C C . LYS A 1 87 ? 2.435 -6.745 8.484 1.00 93.50 87 LYS A C 1
ATOM 696 O O . LYS A 1 87 ? 3.460 -6.224 8.912 1.00 93.50 87 LYS A O 1
ATOM 701 N N . ILE A 1 88 ? 1.249 -6.133 8.517 1.00 93.25 88 ILE A N 1
ATOM 702 C CA . ILE A 1 88 ? 1.059 -4.734 8.931 1.00 93.25 88 ILE A CA 1
ATOM 703 C C . ILE A 1 88 ? 0.069 -4.556 10.085 1.00 93.25 88 ILE A C 1
ATOM 705 O O . ILE A 1 88 ? -0.271 -3.427 10.421 1.00 93.25 88 ILE A O 1
ATOM 709 N N . LYS A 1 89 ? -0.378 -5.641 10.730 1.00 90.94 89 LYS A N 1
ATOM 710 C CA . LYS A 1 89 ? -1.453 -5.632 11.740 1.00 90.94 89 LYS A CA 1
ATOM 711 C C . LYS A 1 89 ? -1.215 -4.629 12.873 1.00 90.94 89 LYS A C 1
ATOM 713 O O . LYS A 1 89 ? -2.143 -3.953 13.322 1.00 90.94 89 LYS A O 1
ATOM 718 N N . ASN A 1 90 ? 0.040 -4.499 13.296 1.00 92.62 90 ASN A N 1
ATOM 719 C CA . ASN A 1 90 ? 0.449 -3.582 14.363 1.00 92.62 90 ASN A CA 1
ATOM 720 C C . ASN A 1 90 ? 0.436 -2.108 13.934 1.00 92.62 90 ASN A C 1
ATOM 722 O O . ASN A 1 90 ? 0.386 -1.230 14.787 1.00 92.62 90 ASN A O 1
ATOM 726 N N . TYR A 1 91 ? 0.436 -1.847 12.629 1.00 94.12 91 TYR A N 1
ATOM 727 C CA . TYR A 1 91 ? 0.420 -0.512 12.037 1.00 94.12 91 TYR A CA 1
ATOM 728 C C . TYR A 1 91 ? -0.950 -0.134 11.469 1.00 94.12 91 TYR A C 1
ATOM 730 O O . TYR A 1 91 ? -1.099 0.945 10.909 1.00 94.12 91 TYR A O 1
ATOM 738 N N . LEU A 1 92 ? -1.962 -0.998 11.571 1.00 94.06 92 LEU A N 1
ATOM 739 C CA . LEU A 1 92 ? -3.316 -0.639 11.155 1.00 94.06 92 LEU A CA 1
ATOM 740 C C . LEU A 1 92 ? -3.958 0.294 12.183 1.00 94.06 92 LEU A C 1
ATOM 742 O O . LEU A 1 92 ? -3.877 0.049 13.394 1.00 94.06 92 LEU A O 1
ATOM 746 N N . GLN A 1 93 ? -4.653 1.317 11.689 1.00 94.44 93 GLN A N 1
ATOM 747 C CA . GLN A 1 93 ? -5.449 2.213 12.521 1.00 94.44 93 GLN A CA 1
ATOM 748 C C . GLN A 1 93 ? -6.510 1.415 13.303 1.00 94.44 93 GLN A C 1
ATOM 750 O O . GLN A 1 93 ? -7.132 0.512 12.729 1.00 94.44 93 GLN A O 1
ATOM 755 N N . PRO A 1 94 ? -6.740 1.704 14.600 1.00 92.88 94 PRO A N 1
ATOM 756 C CA . PRO A 1 94 ? -7.715 0.974 15.414 1.00 92.88 94 PRO A CA 1
ATOM 757 C C . PRO A 1 94 ? -9.123 0.966 14.811 1.00 92.88 94 PRO A C 1
ATOM 759 O O . PRO A 1 94 ? -9.727 -0.100 14.702 1.00 92.88 94 PRO A O 1
ATOM 762 N N . ASP A 1 95 ? -9.596 2.122 14.341 1.00 90.44 95 ASP A N 1
ATOM 763 C CA . ASP A 1 95 ? -10.914 2.255 13.715 1.00 90.44 95 ASP A CA 1
ATOM 764 C C . ASP A 1 95 ? -11.025 1.383 12.462 1.00 90.44 95 ASP A C 1
ATOM 766 O O . ASP A 1 95 ? -12.015 0.679 12.271 1.00 90.44 95 ASP A O 1
ATOM 770 N N . PHE A 1 96 ? -9.977 1.362 11.635 1.00 91.44 96 PHE A N 1
ATOM 771 C CA . PHE A 1 96 ? -9.939 0.526 10.441 1.00 91.44 96 PHE A CA 1
ATOM 772 C C . PHE A 1 96 ? -9.971 -0.970 10.788 1.00 91.44 96 PHE A C 1
ATOM 774 O O . PHE A 1 96 ? -10.748 -1.718 10.196 1.00 91.44 96 PHE A O 1
ATOM 781 N N . LYS A 1 97 ? -9.194 -1.413 11.788 1.00 91.56 97 LYS A N 1
ATOM 782 C CA . LYS A 1 97 ? -9.226 -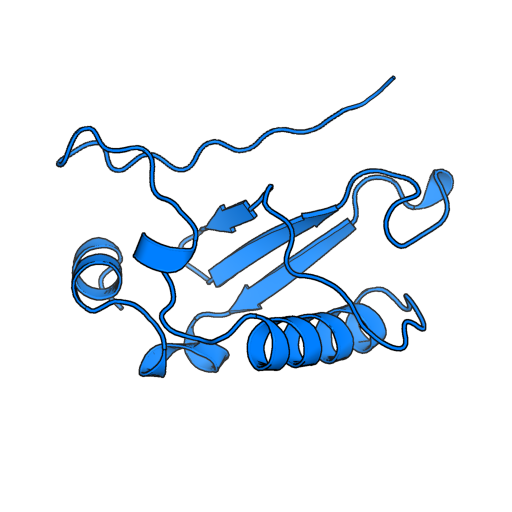2.810 12.263 1.00 91.56 97 LYS A CA 1
ATOM 783 C C . LYS A 1 97 ? -10.613 -3.220 12.739 1.00 91.56 97 LYS A C 1
ATOM 785 O O . LYS A 1 97 ? -11.095 -4.281 12.351 1.00 91.56 97 LYS A O 1
ATOM 790 N N . ALA A 1 98 ? -11.267 -2.362 13.522 1.00 90.62 98 ALA A N 1
ATOM 791 C CA . ALA A 1 98 ? -12.615 -2.616 14.015 1.00 90.62 98 ALA A CA 1
ATOM 792 C C . ALA A 1 98 ? -13.626 -2.743 12.863 1.00 90.62 98 ALA A C 1
ATOM 794 O O . ALA A 1 98 ? -14.473 -3.632 12.882 1.00 90.62 98 ALA A O 1
ATOM 795 N N . ARG A 1 99 ? -13.511 -1.903 11.824 1.00 87.00 99 ARG A N 1
ATOM 796 C CA . ARG A 1 99 ? -14.367 -1.966 10.625 1.00 87.00 99 ARG A CA 1
ATOM 797 C C . ARG A 1 99 ? -14.150 -3.232 9.797 1.00 87.00 99 ARG A C 1
ATOM 799 O O . ARG A 1 99 ? -15.113 -3.761 9.251 1.00 87.00 99 ARG A O 1
ATOM 806 N N . MET A 1 100 ? -12.908 -3.700 9.708 1.00 87.81 100 MET A N 1
ATOM 807 C CA . MET A 1 100 ? -12.533 -4.877 8.918 1.00 87.81 100 MET A CA 1
ATOM 808 C C . MET A 1 100 ? -12.626 -6.198 9.694 1.00 87.81 100 MET A C 1
ATOM 810 O O . MET A 1 100 ? -12.466 -7.257 9.090 1.00 87.81 100 MET A O 1
ATOM 814 N N . ASN A 1 101 ? -12.914 -6.143 10.999 1.00 87.62 101 ASN A N 1
ATOM 815 C CA . ASN A 1 101 ? -12.971 -7.294 11.902 1.00 87.62 101 ASN A CA 1
ATOM 816 C C . ASN A 1 101 ? -11.645 -8.093 11.949 1.00 87.62 101 ASN A C 1
ATOM 818 O O . ASN A 1 101 ? -11.644 -9.315 11.788 1.00 87.62 101 ASN A O 1
ATOM 822 N N . LEU A 1 102 ? -10.519 -7.379 12.122 1.00 85.44 102 LEU A N 1
ATOM 823 C CA . LEU A 1 102 ? -9.133 -7.894 12.084 1.00 85.44 102 LEU A CA 1
ATOM 824 C C . LEU A 1 102 ? -8.444 -7.976 13.454 1.00 85.44 102 LEU A C 1
ATOM 826 O O . LEU A 1 102 ? -8.646 -7.065 14.285 1.00 85.44 102 LEU A O 1
#